Protein AF-A0A1F1ZWS9-F1 (afdb_monomer_lite)

pLDDT: mean 77.16, std 13.39, range [48.34, 96.75]

Radius of gyration: 22.88 Å; chains: 1; bounding box: 52×12×61 Å

Sequence (60 aa):
MYAALWRALPGPWWMRLIIVLIALVGIFFLLMEVIFPKIGPMMPWTEVGVQSMADWVAVL

Foldseek 3Di:
DVVVVVVPDPDDPVSVVVVVVVVVVVVVVCCVVPVCVVCVVVDPVVCPVPVVVVVVVVVD

Secondary structure (DSSP, 8-state):
-HHHHHHHS-S-HHHHHHHHHHHHHHHHHHIIIIIHHHHGGGSTTGGGGTHHHHHHHHT-

Structure (mmCIF, N/CA/C/O backbone):
data_AF-A0A1F1ZWS9-F1
#
_entry.id   AF-A0A1F1ZWS9-F1
#
loop_
_atom_site.group_PDB
_atom_site.id
_atom_site.type_symbol
_atom_site.label_atom_id
_atom_site.label_alt_id
_atom_site.label_comp_id
_atom_site.label_asym_id
_atom_site.label_entity_id
_atom_site.label_seq_id
_atom_site.pdbx_PDB_ins_code
_atom_site.Cartn_x
_atom_site.Cartn_y
_atom_site.Cartn_z
_atom_site.occupancy
_atom_site.B_iso_or_equiv
_atom_site.auth_seq_id
_atom_site.auth_comp_id
_atom_site.auth_asym_id
_atom_site.auth_atom_id
_atom_site.pdbx_PDB_model_num
ATOM 1 N N . MET A 1 1 ? -23.710 0.169 5.547 1.00 68.25 1 MET A N 1
ATOM 2 C CA . MET A 1 1 ? -22.918 -0.899 4.892 1.00 68.25 1 MET A CA 1
ATOM 3 C C . MET A 1 1 ? -21.401 -0.812 5.109 1.00 68.25 1 MET A C 1
ATOM 5 O O . MET A 1 1 ? -20.783 -1.860 5.116 1.00 68.25 1 MET A O 1
ATOM 9 N N . TYR A 1 2 ? -20.787 0.340 5.415 1.00 48.34 2 TYR A N 1
ATOM 10 C CA . TYR A 1 2 ? -19.375 0.391 5.872 1.00 48.34 2 TYR A CA 1
ATOM 11 C C . TYR A 1 2 ? -19.170 -0.010 7.348 1.00 48.34 2 TYR A C 1
ATOM 13 O O . TYR A 1 2 ? -18.065 -0.341 7.771 1.00 48.34 2 TYR A O 1
ATOM 21 N N . ALA A 1 3 ? -20.252 -0.031 8.133 1.00 56.00 3 ALA A N 1
ATOM 22 C CA . ALA A 1 3 ? -20.226 -0.358 9.559 1.00 56.00 3 ALA A CA 1
ATOM 23 C C . ALA A 1 3 ? -19.884 -1.829 9.861 1.00 56.00 3 ALA A C 1
ATOM 25 O O . ALA A 1 3 ? -19.323 -2.105 10.914 1.00 56.00 3 ALA A O 1
ATOM 26 N N . ALA A 1 4 ? -20.195 -2.769 8.958 1.00 58.56 4 ALA A N 1
ATOM 27 C CA . ALA A 1 4 ? -19.847 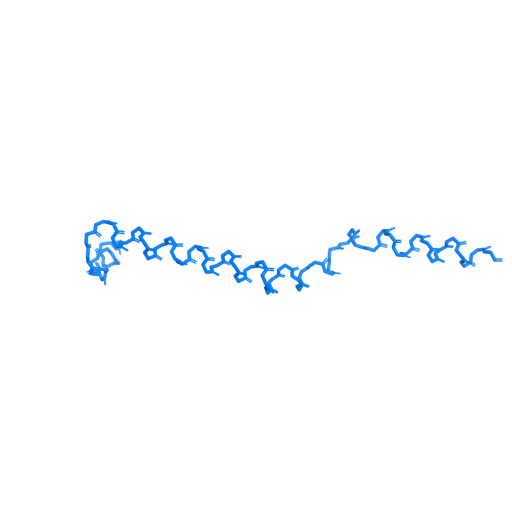-4.182 9.141 1.00 58.56 4 ALA A CA 1
ATOM 28 C C . ALA A 1 4 ? -18.328 -4.397 9.025 1.00 58.56 4 ALA A C 1
ATOM 30 O O . ALA A 1 4 ? -17.729 -5.062 9.866 1.00 58.56 4 ALA A O 1
ATOM 31 N N . LEU A 1 5 ? -17.690 -3.725 8.059 1.00 58.44 5 LEU A N 1
ATOM 3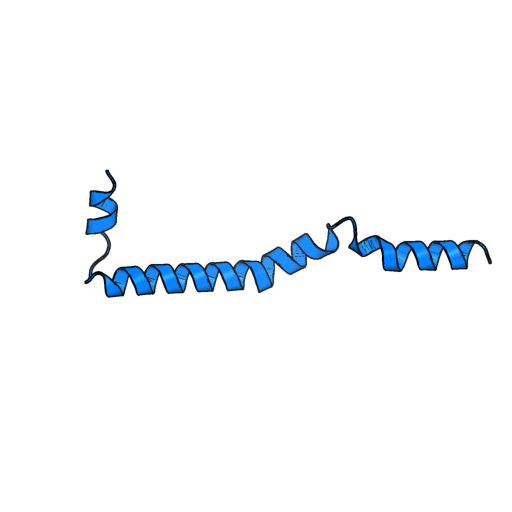2 C CA . LEU A 1 5 ? -16.236 -3.742 7.877 1.00 58.44 5 LEU A CA 1
ATOM 33 C C . LEU A 1 5 ? -15.512 -3.079 9.065 1.00 58.44 5 LEU A C 1
ATOM 35 O O . LEU A 1 5 ? -14.533 -3.607 9.582 1.00 58.44 5 LEU A O 1
ATOM 39 N N . TRP A 1 6 ? -16.060 -1.967 9.571 1.00 56.94 6 TRP A N 1
ATOM 40 C CA . TRP A 1 6 ? -15.561 -1.254 10.757 1.00 56.94 6 TRP A CA 1
ATOM 41 C C . TRP A 1 6 ? -15.852 -1.955 12.094 1.00 56.94 6 TRP A C 1
ATOM 43 O O . TRP A 1 6 ? -15.385 -1.490 13.132 1.00 56.94 6 TRP A O 1
ATOM 53 N N . ARG A 1 7 ? -16.609 -3.056 12.110 1.00 63.97 7 ARG A N 1
ATOM 54 C CA . ARG A 1 7 ? -16.853 -3.880 13.311 1.00 63.97 7 ARG A CA 1
ATOM 55 C C . ARG A 1 7 ? -16.083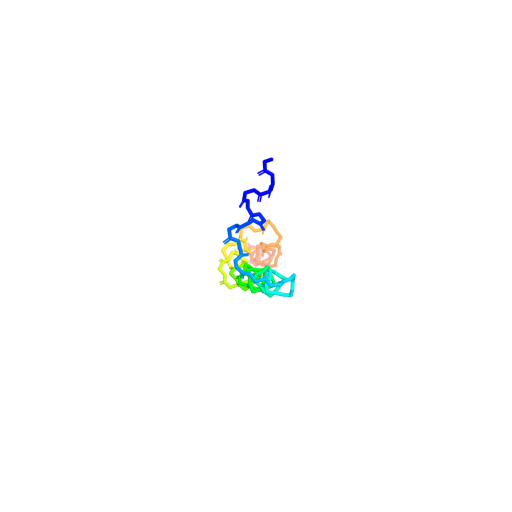 -5.200 13.282 1.00 63.97 7 ARG A C 1
ATOM 57 O O . ARG A 1 7 ? -15.835 -5.753 14.345 1.00 63.97 7 ARG A O 1
ATOM 64 N N . ALA A 1 8 ? -15.670 -5.661 12.100 1.00 62.09 8 ALA A N 1
ATOM 65 C CA . ALA A 1 8 ? -14.874 -6.876 11.915 1.00 62.09 8 ALA A CA 1
ATOM 66 C C . ALA A 1 8 ? -13.380 -6.698 12.237 1.00 62.09 8 ALA A C 1
ATOM 68 O O . ALA A 1 8 ? -12.675 -7.685 12.405 1.00 62.09 8 ALA A O 1
ATOM 69 N N . LEU A 1 9 ? -12.892 -5.457 12.332 1.00 57.09 9 LEU A N 1
ATOM 70 C CA . LEU A 1 9 ? -11.526 -5.150 12.762 1.00 57.09 9 LEU A CA 1
ATOM 71 C C . LEU A 1 9 ? -11.477 -5.017 14.297 1.00 57.09 9 LEU A C 1
ATOM 73 O O . LEU A 1 9 ? -11.913 -3.970 14.807 1.00 57.09 9 LEU A O 1
ATOM 77 N N . PRO A 1 10 ? -10.964 -6.027 15.036 1.00 61.38 10 PRO A N 1
ATOM 78 C CA . PRO A 1 10 ? -10.788 -5.931 16.476 1.00 61.38 10 PRO A CA 1
ATOM 79 C C . PRO A 1 10 ? -9.687 -4.914 16.777 1.00 61.38 10 PRO A C 1
ATOM 81 O O . PRO A 1 10 ? -8.540 -5.072 16.365 1.00 61.38 10 PRO A O 1
ATOM 84 N N . GLY A 1 11 ? -10.045 -3.854 17.495 1.00 61.06 11 GLY A N 1
ATOM 85 C CA . GLY A 1 11 ? -9.070 -2.964 18.111 1.00 61.06 11 GLY A CA 1
ATOM 86 C C . GLY A 1 11 ? -9.331 -1.466 17.931 1.00 61.06 11 GLY A C 1
ATOM 87 O O . GLY A 1 11 ? -10.128 -1.055 17.080 1.00 61.06 11 GLY A O 1
ATOM 88 N N . PRO A 1 12 ? -8.651 -0.647 18.758 1.00 73.19 12 PRO A N 1
ATOM 89 C CA . PRO A 1 12 ? -8.694 0.811 18.710 1.00 73.19 12 PRO A CA 1
ATOM 90 C C . PRO A 1 12 ? -8.241 1.342 17.344 1.00 73.19 12 PRO A C 1
ATOM 92 O O . PRO A 1 12 ? -7.586 0.643 16.571 1.00 73.19 12 PRO A O 1
ATOM 95 N N . TRP A 1 13 ? -8.568 2.601 17.047 1.00 73.75 13 TRP A N 1
ATOM 96 C CA . TRP A 1 13 ? -8.320 3.225 15.740 1.00 73.75 13 TRP A CA 1
ATOM 97 C C . TRP A 1 13 ? -6.866 3.100 15.235 1.00 73.75 13 TRP A C 1
ATOM 99 O O . TRP A 1 13 ? -6.651 2.997 14.030 1.00 73.75 13 TRP A O 1
ATOM 109 N N . TRP A 1 14 ? -5.889 2.995 16.142 1.00 73.62 14 TRP A N 1
ATOM 110 C CA . TRP A 1 14 ? -4.467 2.778 15.840 1.00 73.62 14 TRP A CA 1
ATOM 111 C C . TRP A 1 14 ? -4.203 1.415 15.192 1.00 73.62 14 TRP A C 1
ATOM 113 O O . TRP A 1 14 ? -3.414 1.321 14.260 1.00 73.62 14 TRP A O 1
ATOM 123 N N . MET A 1 15 ? -4.892 0.360 15.638 1.00 79.81 15 MET A N 1
ATOM 124 C CA . MET A 1 15 ? -4.717 -1.002 15.120 1.00 79.81 15 MET A CA 1
ATOM 125 C C . MET A 1 15 ? -5.129 -1.085 13.648 1.00 79.81 15 MET A C 1
ATOM 127 O O . MET A 1 15 ? -4.457 -1.702 12.828 1.00 79.81 15 MET A O 1
ATOM 131 N N . ARG A 1 16 ? -6.220 -0.398 13.293 1.00 78.75 16 ARG A N 1
ATOM 132 C CA . ARG A 1 16 ? -6.697 -0.300 11.905 1.00 78.75 16 ARG A CA 1
ATOM 133 C C . ARG A 1 16 ? -5.705 0.448 11.035 1.00 78.75 16 ARG A C 1
ATOM 135 O O . ARG A 1 16 ? -5.455 0.033 9.909 1.00 78.75 16 ARG A O 1
ATOM 142 N N . LEU A 1 17 ? -5.127 1.517 11.578 1.00 85.19 17 LEU A N 1
ATOM 143 C CA . LEU A 1 17 ? -4.115 2.310 10.896 1.00 85.19 17 LEU A CA 1
ATOM 144 C C . LEU A 1 17 ? -2.868 1.462 10.616 1.00 85.19 17 LEU A C 1
ATOM 146 O O . LEU A 1 17 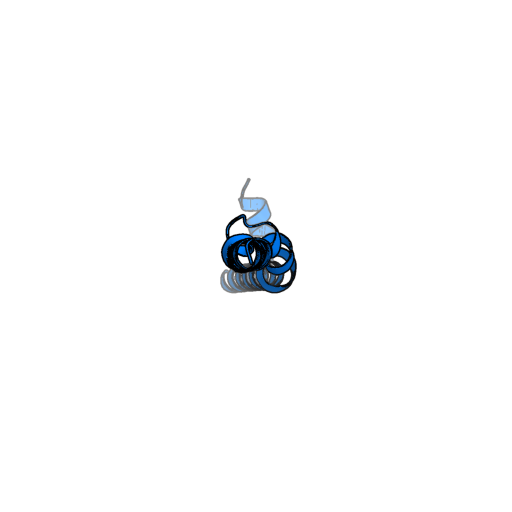? -2.412 1.441 9.482 1.00 85.19 17 LEU A O 1
ATOM 150 N N . ILE A 1 18 ? -2.397 0.679 11.592 1.00 87.44 18 ILE A N 1
ATOM 151 C CA . ILE A 1 18 ? -1.262 -0.244 11.428 1.00 87.44 18 ILE A CA 1
ATOM 152 C C . ILE A 1 18 ? -1.547 -1.300 10.354 1.00 87.44 18 ILE A C 1
ATOM 154 O O . ILE A 1 18 ? -0.706 -1.522 9.489 1.00 87.44 18 ILE A O 1
ATOM 158 N N . ILE A 1 19 ? -2.727 -1.926 10.363 1.00 87.31 19 ILE A N 1
ATOM 159 C CA . ILE A 1 19 ? -3.097 -2.940 9.361 1.00 87.31 19 ILE A CA 1
ATOM 160 C C . ILE A 1 19 ? -3.100 -2.342 7.950 1.00 87.31 19 ILE A C 1
ATOM 162 O O . ILE A 1 19 ? -2.542 -2.935 7.029 1.00 87.31 19 ILE A O 1
ATOM 166 N N . VAL A 1 20 ? -3.693 -1.157 7.780 1.00 88.19 20 VAL A N 1
ATOM 167 C CA . VAL A 1 20 ? -3.695 -0.450 6.492 1.00 88.19 20 VAL A CA 1
ATOM 168 C C . VAL A 1 20 ? -2.275 -0.068 6.083 1.00 88.19 20 VAL A C 1
ATOM 170 O O . VAL A 1 20 ? -1.921 -0.244 4.922 1.00 88.19 20 VAL A O 1
ATOM 173 N N . LEU A 1 21 ? -1.449 0.397 7.021 1.00 93.88 21 LEU A N 1
ATOM 174 C CA . LEU A 1 21 ? -0.060 0.764 6.756 1.00 93.88 21 LEU A CA 1
ATOM 175 C C . LEU A 1 21 ? 0.752 -0.446 6.280 1.00 93.88 21 LEU A C 1
ATOM 177 O O . LEU A 1 21 ? 1.438 -0.359 5.269 1.00 93.88 21 LEU A O 1
ATOM 181 N N . ILE A 1 22 ? 0.629 -1.587 6.963 1.00 94.75 22 ILE A N 1
ATOM 182 C CA . ILE A 1 22 ? 1.296 -2.841 6.589 1.00 94.75 22 ILE A CA 1
ATOM 183 C C . ILE A 1 22 ? 0.826 -3.305 5.211 1.00 94.75 22 ILE A C 1
ATOM 185 O O . ILE A 1 22 ? 1.652 -3.680 4.384 1.00 94.75 22 ILE A O 1
ATOM 189 N N . ALA A 1 23 ? -0.479 -3.250 4.939 1.00 93.44 23 ALA A N 1
ATOM 190 C CA . ALA A 1 23 ? -1.013 -3.608 3.630 1.00 93.44 23 ALA A CA 1
ATOM 191 C C . ALA A 1 23 ? -0.450 -2.696 2.529 1.00 93.44 23 ALA A C 1
ATOM 193 O O . ALA A 1 23 ? -0.045 -3.178 1.476 1.00 93.44 23 ALA A O 1
ATOM 194 N N . LEU A 1 24 ? -0.370 -1.389 2.787 1.00 95.69 24 LEU A N 1
ATOM 195 C CA . LEU A 1 24 ? 0.156 -0.405 1.845 1.00 95.69 24 LEU A CA 1
ATOM 196 C C . LEU A 1 24 ? 1.649 -0.623 1.570 1.00 95.69 24 LEU A C 1
ATOM 198 O O . LEU A 1 24 ? 2.065 -0.608 0.415 1.00 95.69 24 LEU A O 1
ATOM 202 N N . VAL A 1 25 ? 2.436 -0.895 2.614 1.00 96.75 25 VAL A N 1
ATOM 203 C CA . VAL A 1 25 ? 3.858 -1.250 2.498 1.00 96.75 25 VAL A CA 1
ATOM 204 C C . VAL A 1 25 ? 4.027 -2.560 1.725 1.00 96.75 25 VAL A C 1
ATOM 206 O O . VAL A 1 25 ? 4.837 -2.621 0.806 1.00 96.75 25 VAL A O 1
ATOM 209 N N . GLY A 1 26 ? 3.233 -3.588 2.030 1.00 96.62 26 GLY A N 1
ATOM 210 C CA . GLY A 1 26 ? 3.279 -4.867 1.321 1.00 96.62 26 GLY A CA 1
ATOM 211 C C . GLY A 1 26 ? 2.949 -4.728 -0.166 1.00 96.62 26 GLY A C 1
ATOM 212 O O . GLY A 1 26 ? 3.656 -5.277 -1.006 1.00 96.62 26 GLY A 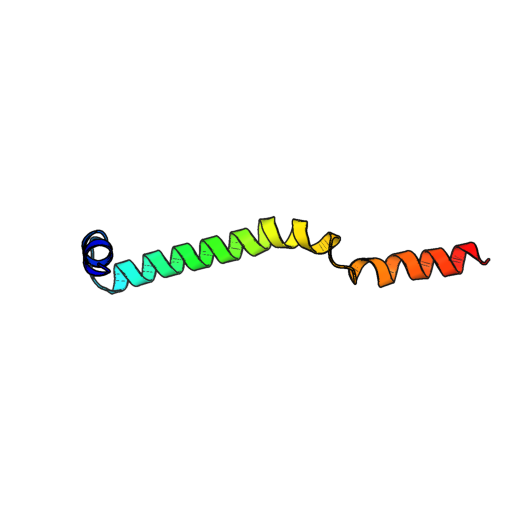O 1
ATOM 213 N N . ILE A 1 27 ? 1.927 -3.938 -0.507 1.00 96.12 27 ILE A N 1
ATOM 214 C CA . ILE A 1 27 ? 1.579 -3.620 -1.898 1.00 96.12 27 ILE A CA 1
ATOM 215 C C . ILE A 1 27 ? 2.719 -2.852 -2.569 1.00 96.12 27 ILE A C 1
ATOM 217 O O . ILE A 1 27 ? 3.098 -3.184 -3.687 1.00 96.12 27 ILE A O 1
ATOM 221 N N . PHE A 1 28 ? 3.294 -1.855 -1.896 1.00 95.81 28 PHE A N 1
ATOM 222 C CA . PHE A 1 28 ? 4.404 -1.072 -2.431 1.00 95.81 28 PHE A CA 1
ATOM 223 C C . PHE A 1 28 ? 5.612 -1.952 -2.784 1.00 95.81 28 PHE A C 1
ATOM 225 O O . PHE A 1 28 ? 6.111 -1.876 -3.907 1.00 95.81 28 PHE A O 1
ATOM 232 N N . PHE A 1 29 ? 6.033 -2.834 -1.872 1.00 95.62 29 PHE A N 1
ATOM 233 C CA . PHE A 1 29 ? 7.113 -3.790 -2.131 1.00 95.62 29 PHE A CA 1
ATOM 234 C C . PHE A 1 29 ? 6.759 -4.772 -3.247 1.00 95.62 29 PHE A C 1
ATOM 236 O O . PHE A 1 29 ? 7.567 -4.980 -4.145 1.00 95.62 29 PHE A O 1
ATOM 243 N N . LEU A 1 30 ? 5.539 -5.314 -3.257 1.00 94.88 30 LEU A N 1
ATOM 244 C CA . LEU A 1 30 ? 5.086 -6.221 -4.313 1.00 94.88 30 LEU A CA 1
ATOM 245 C C . LEU A 1 30 ? 5.136 -5.555 -5.694 1.00 94.88 30 LEU A C 1
ATOM 247 O O . LEU A 1 30 ? 5.551 -6.173 -6.677 1.00 94.88 30 LEU A O 1
ATOM 251 N N . LEU A 1 31 ? 4.720 -4.290 -5.779 1.00 93.38 31 LEU A N 1
ATOM 252 C CA . LEU A 1 31 ? 4.808 -3.532 -7.018 1.00 93.38 31 LEU A CA 1
ATOM 253 C C . LEU A 1 31 ? 6.271 -3.391 -7.440 1.00 93.38 31 LEU A C 1
ATOM 255 O O . LEU A 1 31 ? 6.594 -3.744 -8.573 1.00 93.38 31 LEU A O 1
ATOM 259 N N . MET A 1 32 ? 7.142 -2.924 -6.543 1.00 92.81 32 MET A N 1
ATOM 260 C CA . MET A 1 32 ? 8.556 -2.673 -6.845 1.00 92.81 32 MET A CA 1
ATOM 261 C C . MET A 1 32 ? 9.334 -3.945 -7.210 1.00 92.81 32 MET A C 1
ATOM 263 O O . MET A 1 32 ? 10.091 -3.930 -8.176 1.00 92.81 32 MET A O 1
ATOM 267 N N . GLU A 1 33 ? 9.132 -5.051 -6.492 1.00 93.62 33 GLU A N 1
ATOM 268 C CA . GLU A 1 33 ? 9.894 -6.293 -6.685 1.00 93.62 33 GLU A CA 1
ATOM 269 C C . GLU A 1 33 ? 9.341 -7.195 -7.793 1.00 93.62 33 GLU A C 1
ATOM 271 O O . GLU A 1 33 ? 10.095 -7.973 -8.374 1.00 93.62 33 GLU A O 1
ATOM 276 N N . VAL A 1 34 ? 8.039 -7.127 -8.104 1.00 92.44 34 VAL A N 1
ATOM 277 C CA . VAL A 1 34 ? 7.400 -8.067 -9.046 1.00 92.44 34 VAL A CA 1
ATOM 278 C C . VAL A 1 34 ? 6.807 -7.373 -10.266 1.00 92.44 34 VAL A C 1
ATOM 280 O O . VAL A 1 34 ? 6.997 -7.845 -11.387 1.00 92.44 34 VAL A O 1
ATOM 283 N N . ILE A 1 35 ? 6.063 -6.282 -10.080 1.00 91.12 35 ILE A N 1
ATOM 284 C CA . ILE A 1 35 ? 5.327 -5.637 -11.178 1.00 91.12 35 ILE A CA 1
ATOM 285 C C . ILE A 1 35 ? 6.258 -4.771 -12.027 1.00 91.12 35 ILE A C 1
ATOM 287 O O . ILE A 1 35 ? 6.306 -4.942 -13.243 1.00 91.12 35 ILE A O 1
ATOM 291 N N . PHE A 1 36 ? 7.035 -3.885 -11.406 1.00 86.75 36 PHE A N 1
ATOM 292 C CA . PHE A 1 36 ? 7.992 -3.021 -12.099 1.00 86.75 36 PHE A CA 1
ATOM 293 C C . PHE A 1 36 ? 8.995 -3.785 -12.979 1.00 86.75 36 PHE A C 1
ATOM 295 O O . PHE A 1 36 ? 9.126 -3.408 -14.143 1.00 86.75 36 PHE A O 1
ATOM 302 N N . PRO A 1 37 ? 9.649 -4.876 -12.531 1.00 86.56 37 PRO A N 1
ATOM 303 C CA . PRO A 1 37 ? 10.570 -5.615 -13.399 1.00 86.56 37 PRO A CA 1
ATOM 304 C C 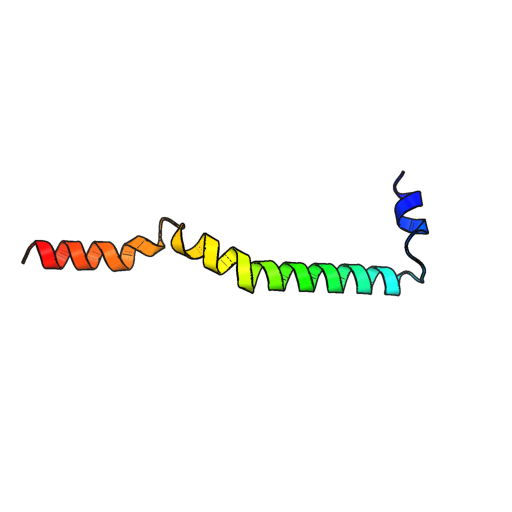. PRO A 1 37 ? 9.880 -6.327 -14.566 1.00 86.56 37 PRO A C 1
ATOM 306 O O . PRO A 1 37 ? 10.517 -6.567 -15.586 1.00 86.56 37 PRO A O 1
ATOM 309 N N . LYS A 1 38 ? 8.584 -6.648 -14.457 1.00 87.12 38 LYS A N 1
ATOM 310 C CA . LYS A 1 38 ? 7.817 -7.249 -15.560 1.00 87.12 38 LYS A CA 1
ATOM 311 C C . LYS A 1 38 ? 7.319 -6.216 -16.569 1.00 87.12 38 LYS A C 1
ATOM 313 O O . LYS A 1 38 ? 7.301 -6.499 -17.760 1.00 87.12 38 LYS A O 1
ATOM 318 N N . ILE A 1 39 ? 6.901 -5.042 -16.094 1.00 84.00 39 ILE A N 1
ATOM 319 C CA . ILE A 1 39 ? 6.365 -3.955 -16.929 1.00 84.00 39 ILE A CA 1
ATOM 320 C C . ILE A 1 39 ? 7.498 -3.145 -17.574 1.00 84.00 39 ILE A C 1
ATOM 322 O O . ILE A 1 39 ? 7.353 -2.689 -18.703 1.00 84.00 39 ILE A O 1
ATOM 326 N N . GLY A 1 40 ? 8.629 -2.989 -16.876 1.00 80.81 40 GLY A N 1
ATOM 327 C CA . GLY A 1 40 ? 9.808 -2.239 -17.316 1.00 80.81 40 GLY A CA 1
ATOM 328 C C . GLY A 1 40 ? 10.220 -2.508 -18.766 1.00 80.81 40 GLY A C 1
ATOM 329 O O . GLY A 1 40 ? 10.280 -1.562 -19.546 1.00 80.81 40 GLY A O 1
ATOM 330 N N . PRO A 1 41 ? 10.423 -3.780 -19.151 1.00 76.50 41 PRO A N 1
ATOM 331 C CA . PRO A 1 41 ? 10.815 -4.158 -20.508 1.00 76.50 41 PRO A CA 1
ATOM 332 C C . PRO A 1 41 ? 9.743 -3.931 -21.583 1.00 76.50 41 PRO A C 1
ATOM 334 O O . PRO A 1 41 ? 10.054 -3.984 -22.762 1.00 76.50 41 PRO A O 1
ATOM 337 N N . MET A 1 42 ? 8.479 -3.721 -21.207 1.00 79.12 42 MET A N 1
ATOM 338 C CA . MET A 1 42 ? 7.378 -3.498 -22.157 1.00 79.12 42 MET A CA 1
ATOM 339 C C . MET A 1 42 ? 7.188 -2.016 -22.495 1.00 79.12 42 MET A C 1
ATOM 341 O O . MET A 1 42 ? 6.323 -1.668 -23.301 1.00 79.12 42 MET A O 1
ATOM 345 N N . MET A 1 43 ? 7.939 -1.122 -21.847 1.00 77.75 43 MET A N 1
ATOM 346 C CA . MET A 1 43 ? 7.800 0.309 -22.069 1.00 77.75 43 MET A CA 1
ATOM 347 C C . MET A 1 43 ? 8.491 0.712 -23.381 1.00 77.75 43 MET A C 1
ATOM 349 O O . MET A 1 43 ? 9.689 0.503 -23.513 1.00 77.75 43 MET A O 1
ATOM 353 N N . PRO A 1 44 ? 7.804 1.382 -24.327 1.00 70.00 44 PRO A N 1
ATOM 354 C CA . PRO A 1 44 ? 8.344 1.689 -25.662 1.00 70.00 44 PRO A CA 1
ATOM 355 C C . PRO A 1 44 ? 9.573 2.620 -25.674 1.00 70.00 44 PRO A C 1
ATOM 357 O O . PRO A 1 44 ? 10.149 2.878 -26.726 1.00 70.00 44 PRO A O 1
ATOM 360 N N . TRP A 1 45 ? 9.989 3.127 -24.512 1.00 64.06 45 TRP A N 1
ATOM 361 C CA . TRP A 1 45 ? 11.164 3.979 -24.338 1.00 64.06 45 TRP A CA 1
ATOM 362 C C . TRP A 1 45 ? 12.443 3.202 -23.984 1.00 64.06 45 TRP A C 1
ATOM 364 O O . TRP A 1 45 ? 13.525 3.776 -24.079 1.00 64.06 45 TRP A O 1
ATOM 374 N N . THR A 1 46 ? 12.364 1.923 -23.584 1.00 60.47 46 THR A N 1
ATOM 375 C CA . THR A 1 46 ? 13.566 1.112 -23.288 1.00 60.47 46 THR A CA 1
ATOM 376 C C . THR A 1 46 ? 14.355 0.737 -24.543 1.00 60.47 46 THR A C 1
ATOM 378 O O . THR A 1 46 ? 15.561 0.523 -24.467 1.00 60.47 46 THR A O 1
ATOM 381 N N . GLU A 1 47 ? 13.707 0.738 -25.708 1.00 63.06 47 GLU A N 1
ATOM 382 C CA . GLU A 1 47 ? 14.300 0.379 -27.004 1.00 63.06 47 GLU A CA 1
ATOM 383 C C . GLU A 1 47 ? 15.213 1.481 -27.581 1.00 63.06 47 GLU A C 1
ATOM 385 O O . GLU A 1 47 ? 16.100 1.208 -28.390 1.00 63.06 47 GLU A O 1
ATOM 390 N N . VAL A 1 48 ? 15.037 2.741 -27.154 1.00 61.53 48 VAL A N 1
ATOM 391 C CA . VAL A 1 48 ? 15.658 3.920 -27.799 1.00 61.53 48 VAL A CA 1
ATOM 392 C C . VAL A 1 48 ? 17.189 3.927 -27.661 1.00 61.53 48 VAL A C 1
ATOM 394 O O . VAL A 1 48 ? 17.883 4.470 -28.519 1.00 61.53 48 VAL A O 1
ATOM 397 N N . GLY A 1 49 ? 17.739 3.283 -26.628 1.00 60.66 49 GLY A N 1
ATOM 398 C CA . GLY A 1 49 ? 19.190 3.146 -26.441 1.00 60.66 49 GLY A CA 1
ATOM 399 C C . GLY A 1 49 ? 19.825 1.953 -27.166 1.00 60.66 49 GLY A C 1
ATOM 400 O O . GLY A 1 49 ? 21.018 1.991 -27.454 1.00 60.66 49 GLY A O 1
ATOM 401 N N . VAL A 1 50 ? 19.055 0.903 -27.466 1.00 64.88 50 VAL A N 1
ATOM 402 C CA . VAL A 1 50 ? 19.580 -0.354 -28.032 1.00 64.88 50 VAL A CA 1
ATOM 403 C C . VAL A 1 50 ? 19.394 -0.395 -29.547 1.00 64.88 50 VAL A C 1
ATOM 405 O O . VAL A 1 50 ? 20.345 -0.695 -30.267 1.00 64.88 50 VAL A O 1
ATOM 408 N N . GLN A 1 51 ? 18.206 -0.029 -30.038 1.00 68.00 51 GLN A N 1
ATOM 409 C CA . GLN A 1 51 ? 17.906 -0.055 -31.469 1.00 68.00 51 GLN A CA 1
ATOM 410 C C . GLN A 1 51 ? 18.698 1.015 -32.227 1.00 68.00 51 GLN A C 1
ATOM 412 O O . GLN A 1 51 ? 19.286 0.722 -33.261 1.00 68.00 51 GLN A O 1
ATOM 417 N N . SER A 1 52 ? 18.818 2.223 -31.661 1.00 66.81 52 SER A N 1
ATOM 418 C CA . SER A 1 52 ? 19.546 3.318 -32.313 1.00 66.81 52 SER A CA 1
ATOM 419 C C . SER A 1 52 ? 21.025 2.993 -32.549 1.00 66.81 52 SER A C 1
ATOM 421 O O . SER A 1 52 ? 21.542 3.285 -33.620 1.00 66.81 52 SER A O 1
ATOM 423 N N . MET A 1 53 ? 21.709 2.343 -31.600 1.00 69.38 53 MET A N 1
ATOM 424 C CA . MET A 1 53 ? 23.105 1.914 -31.767 1.00 69.38 53 MET A CA 1
ATOM 425 C C . MET A 1 53 ? 23.243 0.805 -32.822 1.00 69.38 53 MET A C 1
ATOM 427 O O . MET A 1 53 ? 24.171 0.839 -33.627 1.00 69.38 53 MET A O 1
ATOM 431 N N . ALA A 1 54 ? 22.324 -0.166 -32.832 1.00 74.00 54 ALA A N 1
ATOM 432 C CA . ALA A 1 54 ? 22.318 -1.244 -33.820 1.00 74.00 54 ALA A CA 1
ATOM 433 C C . ALA A 1 54 ? 22.089 -0.714 -35.247 1.00 74.00 54 ALA A C 1
ATOM 435 O O . ALA A 1 54 ? 22.757 -1.161 -36.179 1.00 74.00 54 ALA A O 1
ATOM 436 N N . ASP A 1 55 ? 21.216 0.286 -35.397 1.00 76.31 55 ASP A N 1
ATOM 437 C CA . ASP A 1 55 ? 20.923 0.936 -36.677 1.00 76.31 55 ASP A CA 1
ATOM 438 C C . ASP A 1 55 ? 22.148 1.677 -37.241 1.00 76.31 55 ASP A C 1
ATOM 440 O O . ASP A 1 55 ? 22.416 1.599 -38.437 1.00 76.31 55 ASP A O 1
ATOM 444 N N . TRP A 1 56 ? 22.939 2.351 -36.396 1.00 74.62 56 TRP A N 1
ATOM 445 C CA . TRP A 1 56 ? 24.171 3.025 -36.833 1.00 74.62 56 TRP A CA 1
ATOM 446 C C . TRP A 1 56 ? 25.282 2.051 -37.246 1.00 74.62 56 TRP A C 1
ATOM 448 O O . TRP A 1 56 ? 26.033 2.346 -38.172 1.00 74.62 56 TRP A O 1
ATOM 458 N N . VAL A 1 57 ? 25.390 0.894 -36.583 1.00 74.69 57 VAL A N 1
ATOM 459 C CA . VAL A 1 57 ? 26.392 -0.138 -36.910 1.00 74.69 57 VAL A CA 1
ATOM 460 C C . VAL A 1 57 ? 26.019 -0.907 -38.179 1.00 74.69 57 VAL A C 1
ATOM 462 O O . VAL A 1 57 ? 26.909 -1.293 -38.922 1.00 74.69 57 VAL A O 1
ATOM 465 N N . ALA A 1 58 ? 24.729 -1.099 -38.464 1.00 76.94 58 ALA A N 1
ATOM 466 C CA . ALA A 1 58 ? 24.261 -1.793 -39.668 1.00 76.94 58 ALA A CA 1
ATOM 467 C C . ALA A 1 58 ? 24.454 -0.994 -40.974 1.00 76.94 58 ALA A C 1
ATOM 469 O O . ALA A 1 58 ? 24.329 -1.557 -42.061 1.00 76.94 58 ALA A O 1
ATOM 470 N N . VAL A 1 59 ? 24.719 0.313 -40.873 1.00 75.88 59 VAL A N 1
ATOM 471 C CA . VAL A 1 59 ? 24.969 1.215 -42.013 1.00 75.88 59 VAL A CA 1
ATOM 472 C C . VAL A 1 59 ? 26.474 1.361 -42.321 1.00 75.88 59 VAL A C 1
ATOM 474 O O . VAL A 1 59 ? 26.824 1.898 -43.374 1.00 75.88 59 VAL A O 1
ATOM 477 N N . LEU A 1 60 ? 27.357 0.873 -41.439 1.00 73.56 60 LEU A N 1
ATOM 478 C CA . LEU A 1 60 ? 28.814 0.793 -41.637 1.00 73.56 60 LEU A CA 1
ATOM 479 C C . LEU A 1 60 ? 29.221 -0.537 -42.284 1.00 73.56 60 LEU A C 1
ATOM 481 O O . LEU A 1 60 ? 30.143 -0.495 -43.130 1.00 73.56 60 LEU A O 1
#